Protein AF-A0AAF5DB47-F1 (afdb_monomer)

Solvent-accessible surface area (backbone atoms only — not comparable to full-atom values): 10267 Å² total; per-residue (Å²): 137,84,78,82,75,83,75,54,70,66,60,52,50,52,52,49,53,51,50,50,56,49,52,52,52,50,52,52,49,52,59,54,55,74,67,56,75,79,83,58,77,90,73,54,78,78,58,64,88,75,43,86,62,48,78,79,69,54,79,88,74,79,81,78,52,75,65,55,54,52,49,51,53,54,48,51,54,53,50,52,52,52,52,55,51,51,51,52,51,51,54,49,50,52,50,53,51,50,52,51,50,52,54,50,50,57,51,36,44,74,77,36,57,69,59,37,64,56,69,71,54,82,64,76,71,65,77,71,69,84,83,81,78,86,67,99,62,82,86,64,93,84,68,78,79,81,89,79,88,88,75,89,80,76,82,85,85,131

Radius of gyration: 33.33 Å; Cα contacts (8 Å, |Δi|>4): 12; chains: 1; bounding box: 72×81×65 Å

Foldseek 3Di:
DDDDDDDDVVVVVVVVVVVVVVVVVVVVVVVVVVPDDDDDPVPDDDPCVPDDCSVVVDDDDDDDDPVRVVVVVVVVVVVVVVVVVVVVVVVVVVVVVVVVVVVVLVVCCVVDVVVSVVVPDDDPVVVPDDDDDDDPDDDDPPDDDDDDDDDDPDDDDD

Mean predicted aligned error: 10.47 Å

Nearest PDB structures (foldseek):
  8oin-assembly1_Bp  TM=8.480E-01  e=7.036E-06  Sus scrofa
  7ods-assembly1_8  TM=9.687E-01  e=1.364E-04  Homo sapiens

Organism: Strongyloides stercoralis (NCBI:txid6248)

InterPro domains:
  IPR019192 Large ribosomal subunit protein mL40 [PF09812] (1-157)
  IPR039145 Large ribosomal subunit protein mL40, metazoa/plants [PTHR13359] (1-157)

Sequence (158 aa):
MKRQKRIDPEIAKQRETRKRKKLEKEIRLLKKEAKKFKPIEELDIVNEEKIKDINERKRKLEPPSTECLKNEIILGKRYGKLQSELWKMDDKWIKDVVNAQEIALNRLKILSPELYTSAIKIDEDIVKYNFEGPPQTQFHKNYQAPDGDFIDITKKWC

Structure (mmCIF, N/CA/C/O backbone):
data_AF-A0AAF5DB47-F1
#
_entry.id   AF-A0AAF5DB47-F1
#
loop_
_atom_site.group_PDB
_atom_site.id
_atom_site.type_symbol
_atom_site.label_atom_id
_atom_site.label_alt_id
_atom_site.label_comp_id
_atom_site.label_asym_id
_atom_site.label_entity_id
_atom_site.label_seq_id
_atom_site.pdbx_PDB_ins_code
_atom_site.Cartn_x
_atom_site.Cartn_y
_atom_site.Cartn_z
_atom_site.occupancy
_atom_site.B_iso_or_equiv
_atom_site.auth_seq_id
_atom_site.auth_comp_id
_atom_site.auth_asym_id
_atom_site.auth_atom_id
_atom_site.pdbx_PDB_model_num
ATOM 1 N N . MET A 1 1 ? 41.905 61.409 19.508 1.00 50.38 1 MET A N 1
ATOM 2 C CA . MET A 1 1 ? 40.815 60.458 19.178 1.00 50.38 1 MET A CA 1
ATOM 3 C C . MET A 1 1 ? 39.468 61.173 19.278 1.00 50.38 1 MET A C 1
ATOM 5 O O . MET A 1 1 ? 39.111 61.608 20.365 1.00 50.38 1 MET A O 1
ATOM 9 N N . LYS A 1 2 ? 38.756 61.396 18.162 1.00 50.56 2 LYS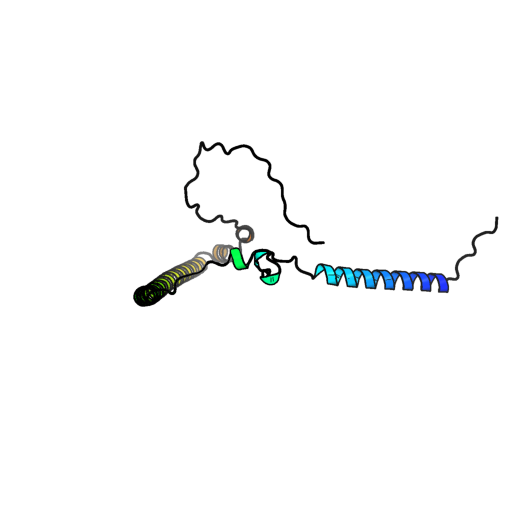 A N 1
ATOM 10 C CA . LYS A 1 2 ? 37.453 62.096 18.160 1.00 50.56 2 LYS A CA 1
ATOM 11 C C . LYS A 1 2 ? 36.344 61.138 18.624 1.00 50.56 2 LYS A C 1
ATOM 13 O O . LYS A 1 2 ? 36.206 60.060 18.055 1.00 50.56 2 LYS A O 1
ATOM 18 N N . ARG A 1 3 ? 35.557 61.530 19.638 1.00 58.50 3 ARG A N 1
ATOM 19 C CA . ARG A 1 3 ? 34.370 60.780 20.095 1.00 58.50 3 ARG A CA 1
ATOM 20 C C . ARG A 1 3 ? 33.368 60.636 18.943 1.00 58.50 3 ARG A C 1
ATOM 22 O O . ARG A 1 3 ? 33.071 61.621 18.266 1.00 58.50 3 ARG A O 1
ATOM 29 N N . GLN A 1 4 ? 32.842 59.428 18.737 1.00 64.00 4 GLN A N 1
ATOM 30 C CA . GLN A 1 4 ? 31.739 59.198 17.802 1.00 64.00 4 GLN A CA 1
ATOM 31 C C . GLN A 1 4 ? 30.540 60.066 18.202 1.00 64.00 4 GLN A C 1
ATOM 33 O O . GLN A 1 4 ? 30.103 60.051 19.354 1.00 64.00 4 GLN A O 1
ATOM 38 N N . LYS A 1 5 ? 30.030 60.850 17.247 1.00 71.69 5 LYS A N 1
ATOM 39 C CA . LYS A 1 5 ? 28.826 61.662 17.441 1.00 71.69 5 LYS A CA 1
ATOM 40 C C . LYS A 1 5 ? 27.631 60.735 17.677 1.00 71.69 5 LYS A C 1
ATOM 42 O O . LYS A 1 5 ? 27.464 59.756 16.947 1.00 71.69 5 LYS A O 1
ATOM 47 N N . ARG A 1 6 ? 26.801 61.052 18.681 1.00 70.00 6 ARG A N 1
ATOM 48 C CA . ARG A 1 6 ? 25.486 60.415 18.848 1.00 70.00 6 ARG A CA 1
ATOM 49 C C . ARG A 1 6 ? 24.702 60.612 17.549 1.00 70.00 6 ARG A C 1
ATOM 51 O O . ARG A 1 6 ? 24.659 61.716 17.020 1.00 70.00 6 ARG A O 1
ATOM 58 N N . ILE A 1 7 ? 24.167 59.518 17.018 1.00 70.56 7 ILE A N 1
ATOM 59 C CA . ILE A 1 7 ? 23.364 59.518 15.793 1.00 70.56 7 ILE A CA 1
ATOM 60 C C . ILE A 1 7 ? 22.059 60.260 16.080 1.00 70.56 7 ILE A C 1
ATOM 62 O O . ILE A 1 7 ? 21.434 59.995 17.107 1.00 70.56 7 ILE A O 1
ATOM 66 N N . ASP A 1 8 ? 21.651 61.153 15.174 1.00 78.75 8 ASP A N 1
ATOM 67 C CA . ASP A 1 8 ? 20.370 61.848 15.290 1.00 78.75 8 ASP A CA 1
ATOM 68 C C . ASP A 1 8 ? 19.223 60.837 15.448 1.00 78.75 8 ASP A C 1
ATOM 70 O O . ASP A 1 8 ? 19.178 59.829 14.726 1.00 78.75 8 ASP A O 1
ATOM 74 N N . PRO A 1 9 ? 18.274 61.082 16.369 1.00 82.62 9 PRO A N 1
ATOM 75 C CA . PRO A 1 9 ? 17.200 60.138 16.681 1.00 82.62 9 PRO A CA 1
ATOM 76 C C . PRO A 1 9 ? 16.360 59.787 15.446 1.00 82.62 9 PRO A C 1
ATOM 78 O O . PRO A 1 9 ? 15.862 58.668 15.320 1.00 82.62 9 PRO A O 1
ATOM 81 N N . GLU A 1 10 ? 16.249 60.710 14.494 1.00 82.94 10 GLU A N 1
ATOM 82 C CA . GLU A 1 10 ? 15.541 60.499 13.236 1.00 82.94 10 GLU A CA 1
ATOM 83 C C . GLU A 1 10 ? 16.291 59.554 12.285 1.00 82.94 10 GLU A C 1
ATOM 85 O O . GLU A 1 10 ? 15.691 58.642 11.712 1.00 82.94 10 GLU A O 1
ATOM 90 N N . ILE A 1 11 ? 17.622 59.661 12.206 1.00 82.69 11 ILE A N 1
ATOM 91 C CA . ILE A 1 11 ? 18.467 58.728 11.443 1.00 82.69 11 ILE A CA 1
ATOM 92 C C . ILE A 1 11 ? 18.426 57.329 12.077 1.00 82.69 11 ILE A C 1
ATOM 94 O O . ILE A 1 11 ? 18.380 56.325 11.359 1.00 82.69 11 ILE A O 1
ATOM 98 N N . ALA A 1 12 ? 18.401 57.235 13.411 1.00 82.12 12 ALA A N 1
ATOM 99 C CA . ALA A 1 12 ? 18.246 55.963 14.119 1.00 82.12 12 ALA A CA 1
ATOM 100 C C . ALA A 1 12 ? 16.891 55.297 13.803 1.00 82.12 12 ALA A C 1
ATOM 102 O O . ALA A 1 12 ? 16.871 54.136 13.381 1.00 82.12 12 ALA A O 1
ATOM 103 N N . LYS A 1 13 ? 15.779 56.045 13.876 1.00 85.19 13 LYS A N 1
ATOM 104 C CA . LYS A 1 13 ? 14.438 55.567 13.481 1.00 85.19 13 LYS A CA 1
ATOM 105 C C . LYS A 1 13 ? 14.382 55.135 12.012 1.00 85.19 13 LYS A C 1
ATOM 107 O O . LYS A 1 13 ? 13.815 54.091 11.686 1.00 85.19 13 LYS A O 1
ATOM 112 N N . GLN A 1 14 ? 15.007 55.880 11.099 1.00 87.00 14 GLN A N 1
ATOM 113 C CA . GLN A 1 14 ? 15.081 55.493 9.684 1.00 87.00 14 GLN A CA 1
ATOM 114 C C . GLN A 1 14 ? 15.884 54.200 9.471 1.00 87.00 14 GLN A C 1
ATOM 116 O O . GLN A 1 14 ? 15.514 53.362 8.647 1.00 87.00 14 GLN A O 1
ATOM 121 N N . ARG A 1 15 ? 16.971 53.986 10.221 1.00 88.69 15 ARG A N 1
ATOM 122 C CA . ARG A 1 15 ? 17.730 52.725 10.175 1.00 88.69 15 ARG A CA 1
ATOM 123 C C . ARG A 1 15 ? 16.907 51.554 10.708 1.00 88.69 15 ARG A C 1
ATOM 125 O O . ARG A 1 15 ? 16.916 50.494 10.083 1.00 88.69 15 ARG A O 1
ATOM 132 N N . GLU A 1 16 ? 16.173 51.737 11.802 1.00 88.00 16 GLU A N 1
ATOM 133 C CA . GLU A 1 16 ? 15.276 50.707 12.337 1.00 88.00 16 GLU A CA 1
ATOM 134 C C . GLU A 1 16 ? 14.138 50.366 11.375 1.00 88.00 16 GLU A C 1
ATOM 136 O O . GLU A 1 16 ? 13.912 49.191 11.095 1.00 88.00 16 GLU A O 1
ATOM 141 N N . THR A 1 17 ? 13.458 51.362 10.803 1.00 90.31 17 THR A N 1
ATOM 142 C CA . THR A 1 17 ? 12.379 51.124 9.826 1.00 90.31 17 THR A CA 1
ATOM 143 C C . THR A 1 17 ? 12.890 50.418 8.570 1.00 90.31 17 THR A C 1
ATOM 145 O O . THR A 1 17 ? 12.225 49.515 8.063 1.00 90.31 17 THR A O 1
ATOM 148 N N . ARG A 1 18 ? 14.102 50.743 8.093 1.00 90.88 18 ARG A N 1
ATOM 149 C CA . ARG A 1 18 ? 14.762 50.009 6.998 1.00 90.88 18 ARG A CA 1
ATOM 150 C C . ARG A 1 18 ? 15.066 48.558 7.378 1.00 90.88 18 ARG A C 1
ATOM 152 O O . ARG A 1 18 ? 14.830 47.677 6.556 1.00 90.88 18 ARG A O 1
ATOM 159 N N . LYS A 1 19 ? 15.559 48.295 8.594 1.00 92.62 19 LYS A N 1
ATOM 160 C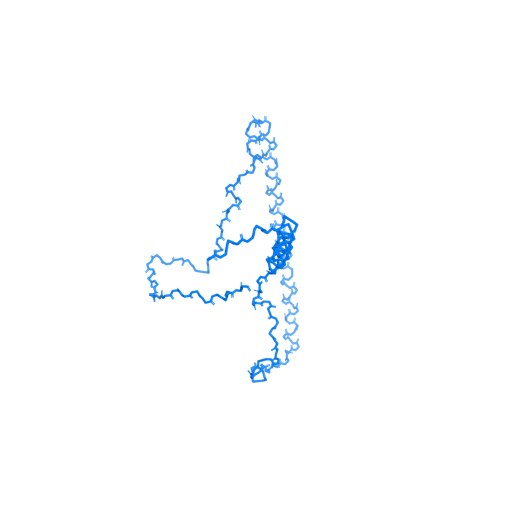 CA . LYS A 1 19 ? 15.788 46.925 9.094 1.00 92.62 19 LYS A CA 1
ATOM 161 C C . LYS A 1 19 ? 14.478 46.138 9.197 1.00 92.62 19 LYS A C 1
ATOM 163 O O . LYS A 1 19 ? 14.415 45.028 8.682 1.00 92.62 19 LYS A O 1
ATOM 168 N N . ARG A 1 20 ? 13.420 46.733 9.761 1.00 92.81 20 ARG A N 1
ATOM 169 C CA . ARG A 1 20 ? 12.081 46.121 9.851 1.00 92.81 20 ARG A CA 1
ATOM 170 C C . ARG A 1 20 ? 11.533 45.751 8.473 1.00 92.81 20 ARG A C 1
ATOM 172 O O . ARG A 1 20 ? 11.165 44.604 8.264 1.00 92.81 20 ARG A O 1
ATOM 179 N N . LYS A 1 21 ? 11.577 46.678 7.507 1.00 94.12 21 LYS A N 1
ATOM 180 C CA . LYS A 1 21 ? 11.130 46.418 6.125 1.00 94.12 21 LYS A CA 1
ATOM 181 C C . LYS A 1 21 ? 11.935 45.315 5.427 1.00 94.12 21 LYS A C 1
ATOM 183 O O . LYS A 1 21 ? 11.383 44.601 4.597 1.00 94.12 21 LYS A O 1
ATOM 188 N N . LYS A 1 22 ? 13.237 45.185 5.714 1.00 95.19 22 LYS A N 1
ATOM 189 C CA . LYS A 1 22 ? 14.067 44.090 5.179 1.00 95.19 22 LYS A CA 1
ATOM 190 C C . LYS A 1 22 ? 13.644 42.738 5.757 1.00 95.19 22 LYS A C 1
ATOM 192 O O . LYS A 1 22 ? 13.370 41.833 4.980 1.00 95.19 22 LYS A O 1
ATOM 197 N N . LEU A 1 23 ? 13.511 42.650 7.081 1.00 95.06 23 LEU A N 1
ATOM 198 C CA . LEU A 1 23 ? 13.058 41.433 7.763 1.00 95.06 23 LEU A CA 1
ATOM 199 C C . LEU A 1 23 ? 11.657 41.011 7.308 1.00 95.06 23 LEU A C 1
ATOM 201 O O . LEU A 1 23 ? 11.412 39.840 7.059 1.00 95.06 23 LEU A O 1
ATOM 205 N N . GLU A 1 24 ? 10.739 41.960 7.128 1.00 95.56 24 GLU A N 1
ATOM 206 C CA . GLU A 1 24 ? 9.385 41.671 6.649 1.00 95.56 24 GLU A CA 1
ATOM 207 C C . GLU A 1 24 ? 9.381 41.070 5.233 1.00 95.56 24 GLU A C 1
ATOM 209 O O . GLU A 1 24 ? 8.657 40.111 4.958 1.00 95.56 24 GLU A O 1
ATOM 214 N N . LYS A 1 25 ? 10.226 41.592 4.333 1.00 95.88 25 LYS A N 1
ATOM 215 C CA . LYS A 1 25 ? 10.402 41.031 2.986 1.00 95.88 25 LYS A CA 1
ATOM 216 C C . LYS A 1 25 ? 10.985 39.621 3.028 1.00 95.88 25 LYS A C 1
ATOM 218 O O . LYS A 1 25 ? 10.512 38.761 2.294 1.00 95.88 25 LYS A O 1
ATOM 223 N N . GLU A 1 26 ? 11.975 39.389 3.880 1.00 94.69 26 GLU A N 1
ATOM 224 C CA . GLU A 1 26 ? 12.612 38.082 4.053 1.00 94.69 26 GLU A CA 1
ATOM 225 C C . GLU A 1 26 ? 11.629 37.048 4.617 1.00 94.69 26 GLU A C 1
ATOM 227 O O . GLU A 1 26 ? 11.451 35.985 4.030 1.00 94.69 26 GLU A O 1
ATOM 232 N N . ILE A 1 27 ? 10.861 37.409 5.650 1.00 94.69 27 ILE A N 1
ATOM 233 C CA . ILE A 1 27 ? 9.765 36.582 6.178 1.00 94.6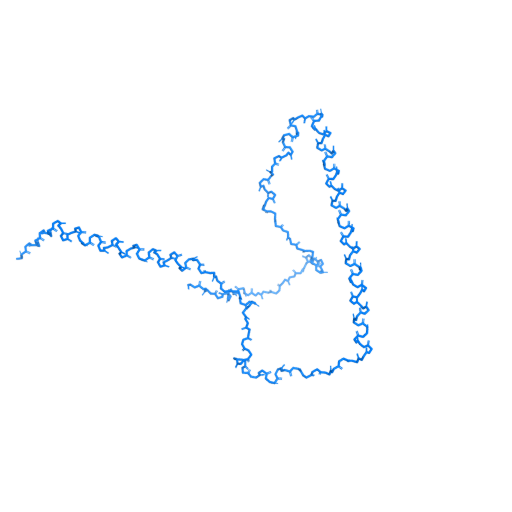9 27 ILE A CA 1
ATOM 234 C C . ILE A 1 27 ? 8.732 36.282 5.083 1.00 94.69 27 ILE A C 1
ATOM 236 O O . ILE A 1 27 ? 8.228 35.162 4.999 1.00 94.69 27 ILE A O 1
ATOM 240 N N . ARG A 1 28 ? 8.401 37.253 4.221 1.00 94.00 28 ARG A N 1
ATOM 241 C CA . ARG A 1 28 ? 7.472 37.041 3.099 1.00 94.00 28 ARG A CA 1
ATOM 242 C C . ARG A 1 28 ? 8.021 36.047 2.069 1.00 94.00 28 ARG A C 1
ATOM 244 O O . ARG A 1 28 ? 7.235 35.265 1.537 1.00 94.00 28 ARG A O 1
ATOM 251 N N . LEU A 1 29 ? 9.324 36.073 1.785 1.00 92.25 29 LEU A N 1
ATOM 252 C CA . LEU A 1 29 ? 9.980 35.124 0.878 1.00 92.25 29 LEU A CA 1
ATOM 253 C C . LEU A 1 29 ? 10.017 33.718 1.484 1.00 92.25 29 LEU A C 1
ATOM 255 O O . LEU A 1 29 ? 9.521 32.790 0.850 1.00 92.25 29 LEU A O 1
ATOM 259 N N . LEU A 1 30 ? 10.450 33.589 2.740 1.00 92.56 30 LEU A N 1
ATOM 260 C CA . LEU A 1 30 ? 10.462 32.316 3.469 1.00 92.56 30 LEU A CA 1
ATOM 261 C C . LEU A 1 30 ? 9.063 31.698 3.560 1.00 92.56 30 LEU A C 1
ATOM 263 O O . LEU A 1 30 ? 8.888 30.512 3.308 1.00 92.56 30 LEU A O 1
ATOM 267 N N . LYS A 1 31 ? 8.025 32.503 3.826 1.00 92.12 31 LYS A N 1
ATOM 268 C CA . LYS A 1 31 ? 6.627 32.034 3.804 1.00 92.12 31 LYS A CA 1
ATOM 269 C C . LYS A 1 31 ? 6.165 31.572 2.420 1.00 92.12 31 LYS A C 1
ATOM 271 O O . LYS A 1 31 ? 5.252 30.755 2.339 1.00 92.12 31 LYS A O 1
ATOM 276 N N . LYS A 1 32 ? 6.720 32.123 1.336 1.00 90.31 32 LYS A N 1
ATOM 277 C CA . LYS A 1 32 ? 6.404 31.700 -0.037 1.00 90.31 32 LYS A CA 1
ATOM 278 C C . LYS A 1 32 ? 7.117 30.392 -0.382 1.00 90.31 32 LYS A C 1
ATOM 280 O O . LYS A 1 32 ? 6.518 29.548 -1.037 1.00 90.31 32 LYS A O 1
ATOM 285 N N . GLU A 1 33 ? 8.360 30.227 0.054 1.00 86.50 33 GLU A N 1
ATOM 286 C CA . GLU A 1 33 ? 9.150 29.008 -0.151 1.00 86.50 33 GLU A CA 1
ATOM 287 C C . GLU A 1 33 ? 8.646 27.844 0.697 1.00 86.50 33 GLU A C 1
ATOM 289 O O . GLU A 1 33 ? 8.440 26.769 0.152 1.00 86.50 33 GLU A O 1
ATOM 294 N N . ALA A 1 34 ? 8.295 28.080 1.964 1.00 85.88 34 ALA A N 1
ATOM 295 C CA . ALA A 1 34 ? 7.716 27.070 2.855 1.00 85.88 34 ALA A CA 1
ATOM 296 C C . ALA A 1 34 ? 6.385 26.480 2.349 1.00 85.88 34 ALA A C 1
ATOM 298 O O . ALA A 1 34 ? 5.961 25.425 2.808 1.00 85.88 34 ALA A O 1
ATOM 299 N N . LYS A 1 35 ? 5.706 27.162 1.416 1.00 85.75 35 LYS A N 1
ATOM 300 C CA . LYS A 1 35 ? 4.486 26.668 0.759 1.00 85.75 35 LYS A CA 1
ATOM 301 C C . LYS A 1 35 ? 4.757 25.798 -0.468 1.00 85.75 35 LYS A C 1
ATOM 303 O O . LYS A 1 35 ? 3.814 25.221 -1.000 1.00 85.75 35 LYS A O 1
ATOM 308 N N . LYS A 1 36 ? 5.993 25.749 -0.971 1.00 87.19 36 LYS A N 1
ATOM 309 C CA . LYS A 1 36 ? 6.342 24.875 -2.092 1.00 87.19 36 LYS A CA 1
ATOM 310 C C . LYS A 1 36 ? 6.417 23.443 -1.575 1.00 87.19 36 LYS A C 1
ATOM 312 O O . LYS A 1 36 ? 7.126 23.164 -0.613 1.00 87.19 36 LYS A O 1
ATOM 317 N N . PHE A 1 37 ? 5.679 22.547 -2.213 1.00 88.69 37 PHE A N 1
ATOM 318 C CA . PHE A 1 37 ? 5.753 21.125 -1.909 1.00 88.69 37 PHE A CA 1
ATOM 319 C C . PHE A 1 37 ? 7.044 20.530 -2.473 1.00 88.69 37 PHE A C 1
ATOM 321 O O . PHE A 1 37 ? 7.564 21.004 -3.487 1.00 88.69 37 PHE A O 1
ATOM 328 N N . LYS A 1 38 ? 7.552 19.480 -1.822 1.00 89.44 38 LYS A N 1
ATOM 329 C CA . LYS A 1 38 ? 8.602 18.644 -2.411 1.00 89.44 38 LYS A CA 1
ATOM 330 C C . LYS A 1 38 ? 8.034 17.968 -3.670 1.00 89.44 38 LYS A C 1
ATOM 332 O O . LYS A 1 38 ? 6.860 17.590 -3.645 1.00 89.44 38 LYS A O 1
ATOM 337 N N . PRO A 1 39 ? 8.812 17.838 -4.755 1.00 89.31 39 PRO A N 1
ATOM 338 C CA . PRO A 1 39 ? 8.344 17.145 -5.948 1.00 89.31 39 PRO A CA 1
ATOM 339 C C . PRO A 1 39 ? 8.117 15.661 -5.645 1.00 89.31 39 PRO A C 1
ATOM 341 O O . PRO A 1 39 ? 8.780 15.083 -4.781 1.00 89.31 39 PRO A O 1
ATOM 344 N N . ILE A 1 40 ? 7.169 15.059 -6.360 1.00 90.31 40 ILE A N 1
ATOM 345 C CA . ILE A 1 40 ? 6.871 13.630 -6.281 1.00 90.31 40 ILE A CA 1
ATOM 346 C C . ILE A 1 40 ? 7.520 12.989 -7.503 1.00 90.31 40 ILE A C 1
ATOM 348 O O . ILE A 1 40 ? 6.969 13.064 -8.597 1.00 90.31 40 ILE A O 1
ATOM 352 N N . GLU A 1 41 ? 8.693 12.382 -7.312 1.00 86.38 41 GLU A N 1
ATOM 353 C CA . GLU A 1 41 ? 9.517 11.869 -8.420 1.00 86.38 41 GLU A CA 1
ATOM 354 C C . GLU A 1 41 ? 8.781 10.822 -9.278 1.00 86.38 41 GLU A C 1
ATOM 356 O O . GLU A 1 41 ? 9.013 10.733 -10.478 1.00 86.38 41 GLU A O 1
ATOM 361 N N . GLU A 1 42 ? 7.855 10.062 -8.686 1.00 86.94 42 GLU A N 1
ATOM 362 C CA . GLU A 1 42 ? 7.045 9.042 -9.373 1.00 86.94 42 GLU A CA 1
ATOM 363 C C . GLU A 1 42 ? 5.991 9.634 -10.321 1.00 86.94 42 GLU A C 1
ATOM 365 O O . GLU A 1 42 ? 5.562 8.972 -11.265 1.00 86.94 42 GLU A O 1
ATOM 370 N N . LEU A 1 43 ? 5.561 10.873 -10.064 1.00 87.56 43 LEU A N 1
ATOM 371 C CA . LEU A 1 43 ? 4.571 11.586 -10.875 1.00 87.56 43 LEU A CA 1
ATOM 372 C C . LEU A 1 43 ? 5.221 12.516 -11.904 1.00 87.56 43 LEU A C 1
ATOM 374 O O . LEU A 1 43 ? 4.511 13.114 -12.718 1.00 87.56 43 LEU A O 1
ATOM 378 N N . ASP A 1 44 ? 6.548 12.655 -11.879 1.00 83.12 44 ASP A N 1
ATOM 379 C CA . ASP A 1 44 ? 7.257 13.469 -12.854 1.00 83.12 44 ASP A CA 1
ATOM 380 C C . ASP A 1 44 ? 7.121 12.839 -14.245 1.00 83.12 44 ASP A C 1
ATOM 382 O O . ASP A 1 44 ? 7.504 11.694 -14.495 1.00 83.12 44 ASP A O 1
ATOM 386 N N . ILE A 1 45 ? 6.575 13.616 -15.184 1.00 77.31 45 ILE A N 1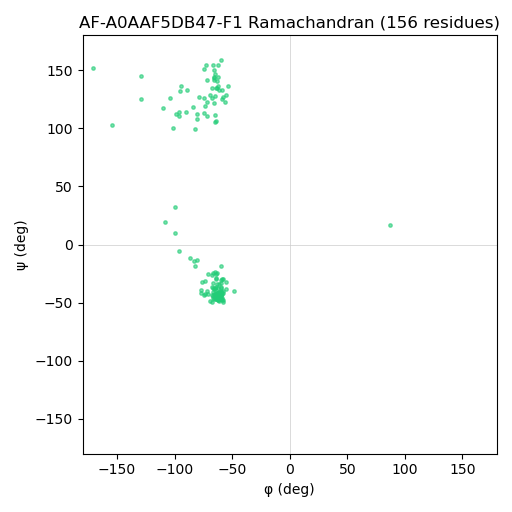
ATOM 387 C CA . ILE A 1 45 ? 6.449 13.197 -16.578 1.00 77.31 45 ILE A CA 1
ATOM 388 C C . ILE A 1 45 ? 7.860 13.043 -17.138 1.00 77.31 45 ILE A C 1
ATOM 390 O O . ILE A 1 45 ? 8.599 14.020 -17.319 1.00 77.31 45 ILE A O 1
ATOM 394 N N . VAL A 1 46 ? 8.236 11.800 -17.425 1.00 77.50 46 VAL A N 1
ATOM 395 C CA . VAL A 1 46 ? 9.497 11.500 -18.088 1.00 77.50 46 VAL A CA 1
ATOM 396 C C . VAL A 1 46 ? 9.437 12.106 -19.484 1.00 77.50 46 VAL A C 1
ATOM 398 O O . VAL A 1 46 ? 8.730 11.620 -20.362 1.00 77.50 46 VAL A O 1
ATOM 401 N N . ASN A 1 47 ? 10.167 13.202 -19.685 1.00 75.81 47 ASN A N 1
ATOM 402 C CA . ASN A 1 47 ? 10.294 13.812 -21.002 1.00 75.81 47 ASN A CA 1
ATOM 403 C C . ASN A 1 47 ? 11.027 12.833 -21.920 1.00 75.81 47 ASN A C 1
ATOM 405 O O . ASN A 1 47 ? 12.244 12.674 -21.808 1.00 75.81 47 ASN A O 1
ATOM 409 N N . GLU A 1 48 ? 10.277 12.205 -22.820 1.00 75.50 48 GLU A N 1
ATOM 410 C CA . GLU A 1 48 ? 10.752 11.233 -23.806 1.00 75.50 48 GLU A CA 1
ATOM 411 C C . GLU A 1 48 ? 12.000 11.725 -24.560 1.00 75.50 48 GLU A C 1
ATOM 413 O O . GLU A 1 48 ? 12.972 10.990 -24.716 1.00 75.50 48 GLU A O 1
ATOM 418 N N . GLU A 1 49 ? 12.029 13.013 -24.909 1.00 73.31 49 GLU A N 1
ATOM 419 C CA . GLU A 1 49 ? 13.140 13.677 -25.603 1.00 73.31 49 GLU A CA 1
ATOM 420 C C . GLU A 1 49 ? 14.450 13.719 -24.798 1.00 73.31 49 GLU A C 1
ATOM 422 O O . GLU A 1 49 ? 15.536 13.807 -25.370 1.00 73.31 49 GLU A O 1
ATOM 427 N N . LYS A 1 50 ? 14.376 13.663 -23.462 1.00 75.81 50 LYS A N 1
ATOM 428 C CA . LYS A 1 50 ? 15.562 13.679 -22.589 1.00 75.81 50 LYS A CA 1
ATOM 429 C C . LYS A 1 50 ? 16.191 12.295 -22.436 1.00 75.81 50 LYS A C 1
ATOM 431 O O . LYS A 1 50 ? 17.322 12.201 -21.954 1.00 75.81 50 LYS A O 1
ATOM 436 N N . ILE A 1 51 ? 15.489 11.230 -22.827 1.00 82.19 51 ILE A N 1
ATOM 437 C CA . ILE A 1 51 ? 16.016 9.868 -22.773 1.00 82.19 51 ILE A CA 1
ATOM 438 C C . ILE A 1 51 ? 16.875 9.634 -24.017 1.00 82.19 51 ILE A C 1
ATOM 440 O O . ILE A 1 51 ? 16.380 9.317 -25.099 1.00 82.19 51 ILE A O 1
ATOM 444 N N . LYS A 1 52 ? 18.194 9.753 -23.840 1.00 76.25 52 LYS A N 1
ATOM 445 C CA . LYS A 1 52 ? 19.176 9.225 -24.794 1.00 76.25 52 LYS A CA 1
ATOM 446 C C . LYS A 1 52 ? 18.867 7.724 -24.942 1.00 76.25 52 LYS A C 1
ATOM 448 O O . LYS A 1 52 ? 18.759 7.039 -23.929 1.00 76.25 52 LYS A O 1
ATOM 453 N N . ASP A 1 53 ? 18.608 7.258 -26.163 1.00 84.00 53 ASP A N 1
ATOM 454 C CA . ASP A 1 53 ? 18.257 5.865 -26.523 1.00 84.00 53 ASP A CA 1
ATOM 455 C C . ASP A 1 53 ? 16.763 5.482 -26.453 1.00 84.00 53 ASP A C 1
ATOM 457 O O . ASP A 1 53 ? 16.418 4.297 -26.491 1.00 84.00 53 ASP A O 1
ATOM 461 N N . ILE A 1 54 ? 15.834 6.447 -26.410 1.00 86.00 54 ILE A N 1
ATOM 462 C CA . ILE A 1 54 ? 14.393 6.125 -26.378 1.00 86.00 54 ILE A CA 1
ATOM 463 C C . ILE A 1 54 ? 13.936 5.232 -27.544 1.00 86.00 54 ILE A C 1
ATOM 465 O O . ILE A 1 54 ? 13.132 4.318 -27.354 1.00 86.00 54 ILE A O 1
ATOM 469 N N . ASN A 1 55 ? 14.489 5.457 -28.738 1.00 84.81 55 ASN A N 1
ATOM 470 C CA . ASN A 1 55 ? 14.146 4.697 -29.938 1.00 84.81 55 ASN A CA 1
ATOM 471 C C . ASN A 1 55 ? 14.590 3.232 -29.849 1.00 84.81 55 ASN A C 1
ATOM 473 O O . ASN A 1 55 ? 13.893 2.359 -30.356 1.00 84.81 55 ASN A O 1
ATOM 477 N N . GLU A 1 56 ? 15.711 2.958 -29.180 1.00 87.12 56 GLU A N 1
ATOM 478 C CA . GLU A 1 56 ? 16.225 1.598 -28.979 1.00 87.12 56 GLU A CA 1
ATOM 479 C C . GLU A 1 56 ? 15.427 0.851 -27.904 1.00 87.12 56 GLU A C 1
ATOM 481 O O . GLU A 1 56 ? 15.212 -0.356 -27.999 1.00 87.12 56 GLU A O 1
ATOM 486 N N . ARG A 1 57 ? 14.922 1.577 -26.898 1.00 87.25 57 ARG A N 1
ATOM 487 C CA . ARG A 1 57 ? 14.112 1.023 -25.799 1.00 87.25 57 ARG A CA 1
ATOM 488 C C . ARG A 1 57 ? 12.643 0.812 -26.169 1.00 87.25 57 ARG A C 1
ATOM 490 O O . ARG A 1 57 ? 11.911 0.142 -25.432 1.00 87.25 57 ARG A O 1
ATOM 497 N N . LYS A 1 58 ? 12.180 1.379 -27.287 1.00 88.88 58 LYS A N 1
ATOM 498 C CA . LYS A 1 58 ? 10.789 1.255 -27.729 1.00 88.88 58 LYS A CA 1
ATOM 499 C C . LYS A 1 58 ? 10.520 -0.160 -28.244 1.00 88.88 58 LYS A C 1
ATOM 501 O O . LYS A 1 58 ? 10.979 -0.559 -29.312 1.00 88.88 58 LYS A O 1
ATOM 506 N N . ARG A 1 59 ? 9.715 -0.917 -27.496 1.00 90.56 59 ARG A N 1
ATOM 507 C CA . ARG A 1 59 ? 9.265 -2.257 -27.899 1.00 90.56 59 ARG A CA 1
ATOM 508 C C . ARG A 1 59 ? 8.337 -2.158 -29.113 1.00 90.56 59 ARG A C 1
ATOM 510 O O . ARG A 1 59 ? 7.335 -1.446 -29.071 1.00 90.56 59 ARG A O 1
ATOM 517 N N . LYS A 1 60 ? 8.658 -2.887 -30.184 1.00 90.12 60 LYS A N 1
ATOM 518 C CA . LYS A 1 60 ? 7.757 -3.085 -31.328 1.00 90.12 60 LYS A CA 1
ATOM 519 C C . LYS A 1 60 ? 6.763 -4.183 -30.954 1.00 90.12 60 LYS A C 1
ATOM 521 O O . LYS A 1 60 ? 7.160 -5.335 -30.822 1.00 90.12 60 LYS A O 1
ATOM 526 N N . LEU A 1 61 ? 5.508 -3.812 -30.718 1.00 91.06 61 LEU A N 1
ATOM 527 C CA . LEU A 1 61 ? 4.440 -4.756 -30.386 1.00 91.06 61 LEU A CA 1
ATOM 528 C C . LEU A 1 61 ? 3.687 -5.151 -31.655 1.00 91.06 61 LEU A C 1
ATOM 530 O O . LEU A 1 61 ? 3.362 -4.290 -32.475 1.00 91.06 61 LEU A O 1
ATOM 534 N N . GLU A 1 62 ? 3.402 -6.441 -31.802 1.00 92.69 62 GLU A N 1
ATOM 535 C CA . GLU A 1 62 ? 2.479 -6.922 -32.827 1.00 92.69 62 GLU A CA 1
ATOM 536 C C . GLU A 1 62 ? 1.039 -6.547 -32.441 1.00 92.69 62 GLU A C 1
ATOM 538 O O . GLU A 1 62 ? 0.695 -6.589 -31.254 1.00 92.69 62 GLU A O 1
ATOM 543 N N . PRO A 1 63 ? 0.187 -6.149 -33.405 1.0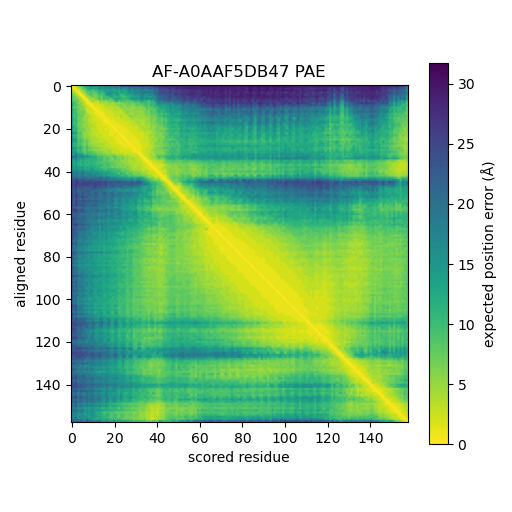0 93.31 63 PRO A N 1
ATOM 544 C CA . PRO A 1 63 ? -1.209 -5.867 -33.107 1.00 93.31 63 PRO A CA 1
ATOM 545 C C . PRO A 1 63 ? -1.894 -7.144 -32.593 1.00 93.31 63 PRO A C 1
ATOM 547 O O . PRO A 1 63 ? -1.689 -8.218 -33.165 1.00 93.31 63 PRO A O 1
ATOM 550 N N . PRO A 1 64 ? -2.715 -7.058 -31.531 1.00 93.25 64 PRO A N 1
ATOM 551 C CA . PRO A 1 64 ? -3.388 -8.230 -30.989 1.00 93.25 64 PRO A CA 1
ATOM 552 C C . PRO A 1 64 ? -4.331 -8.841 -32.030 1.00 93.25 64 PRO A C 1
ATOM 554 O O . PRO A 1 64 ? -4.986 -8.133 -32.800 1.00 93.25 64 PRO A O 1
ATOM 557 N N . SER A 1 65 ? -4.428 -10.173 -32.037 1.00 96.12 65 SER A N 1
ATOM 558 C CA . SER A 1 65 ? -5.383 -10.874 -32.894 1.00 96.12 65 SER A CA 1
ATOM 559 C C . SER A 1 65 ? -6.826 -10.501 -32.526 1.00 96.12 65 SER A C 1
ATOM 561 O O . SER A 1 65 ? -7.135 -10.144 -31.385 1.00 96.12 65 SER A O 1
ATOM 563 N N . THR A 1 66 ? -7.751 -10.618 -33.481 1.00 96.25 66 THR A N 1
ATOM 564 C CA . THR A 1 66 ? -9.178 -10.334 -33.233 1.00 96.25 66 THR A CA 1
ATOM 565 C C . THR A 1 66 ? -9.770 -11.236 -32.147 1.00 96.25 66 THR A C 1
ATOM 567 O O . THR A 1 66 ? -10.664 -10.816 -31.413 1.00 96.25 66 THR A O 1
ATOM 570 N N . GLU A 1 67 ? -9.263 -12.462 -32.016 1.00 96.75 67 GLU A N 1
ATOM 571 C CA . GLU A 1 67 ? -9.616 -13.390 -30.943 1.00 96.75 67 GLU A CA 1
ATOM 572 C C . GLU A 1 67 ? -9.111 -12.907 -29.578 1.00 96.75 67 GLU A C 1
ATOM 574 O O . GLU A 1 67 ? -9.875 -12.907 -28.612 1.00 96.75 67 GLU A O 1
ATOM 579 N N . CYS A 1 68 ? -7.868 -12.421 -29.503 1.00 96.38 68 CYS A N 1
ATOM 580 C CA . CYS A 1 68 ? -7.298 -11.855 -28.281 1.00 96.38 68 CYS A CA 1
ATOM 581 C C . CYS A 1 68 ? -8.138 -10.673 -27.772 1.00 96.38 68 CYS A C 1
ATOM 583 O O . CYS A 1 68 ? -8.560 -10.678 -26.616 1.00 96.38 68 CYS A O 1
ATOM 585 N N . LEU A 1 69 ? -8.497 -9.737 -28.659 1.00 96.88 69 LEU A N 1
ATOM 586 C CA . LEU A 1 69 ? -9.360 -8.596 -28.326 1.00 96.88 69 LEU A CA 1
ATOM 587 C C . LEU A 1 69 ? -10.753 -9.030 -27.840 1.00 96.88 69 LEU A C 1
ATOM 589 O O . LEU A 1 69 ? -11.286 -8.481 -26.876 1.00 96.88 69 LEU A O 1
ATOM 593 N N . LYS A 1 70 ? -11.362 -10.038 -28.478 1.00 97.56 70 LYS A N 1
ATOM 594 C CA . LYS A 1 70 ? -12.649 -10.594 -28.024 1.00 97.56 70 LYS A CA 1
ATOM 595 C C . LYS A 1 70 ? -12.531 -11.208 -26.628 1.00 97.56 70 LYS A C 1
ATOM 597 O O . LYS A 1 70 ? -13.408 -10.977 -25.793 1.00 97.56 70 LYS A O 1
ATOM 602 N N . ASN A 1 71 ? -11.464 -11.961 -26.369 1.00 97.50 71 ASN A N 1
ATOM 603 C CA . ASN A 1 71 ? -11.207 -12.578 -25.069 1.00 97.50 71 ASN A CA 1
ATOM 604 C C . ASN A 1 71 ? -10.990 -11.524 -23.979 1.00 97.50 71 ASN A C 1
ATOM 606 O O . ASN A 1 71 ? -11.568 -11.648 -22.902 1.00 97.50 71 ASN A O 1
ATOM 610 N N . GLU A 1 72 ? -10.250 -10.455 -24.272 1.00 97.25 72 GLU A N 1
ATOM 611 C CA . GLU A 1 72 ? -10.059 -9.321 -23.365 1.00 97.25 72 GLU A CA 1
ATOM 612 C C . GLU A 1 72 ? -11.397 -8.666 -22.984 1.00 97.25 72 GLU A C 1
ATOM 614 O O . GLU A 1 72 ? -11.681 -8.478 -21.801 1.00 97.25 72 GLU A O 1
ATOM 619 N N . ILE A 1 73 ? -12.281 -8.418 -23.958 1.00 97.75 73 ILE A N 1
ATOM 620 C CA . ILE A 1 73 ? -13.622 -7.864 -23.700 1.00 97.75 73 ILE A CA 1
ATOM 621 C C . ILE A 1 73 ? -14.449 -8.801 -22.806 1.00 97.75 73 ILE A C 1
ATOM 623 O O . ILE A 1 73 ? -15.137 -8.345 -21.887 1.00 97.75 73 ILE A O 1
ATOM 627 N N . ILE A 1 74 ? -14.414 -10.113 -23.061 1.00 98.12 74 ILE A N 1
ATOM 628 C CA . ILE A 1 74 ? -15.131 -11.106 -22.247 1.00 98.12 74 ILE A CA 1
ATOM 629 C C . ILE A 1 74 ? -14.579 -11.127 -20.816 1.00 98.12 74 ILE A C 1
ATOM 631 O O . ILE A 1 74 ? -15.364 -11.135 -19.863 1.00 98.12 74 ILE A O 1
ATOM 635 N N . LEU A 1 75 ? -13.254 -11.106 -20.653 1.00 98.12 75 LEU A N 1
ATOM 636 C CA . LEU A 1 75 ? -12.589 -11.056 -19.352 1.00 98.12 75 LEU A CA 1
ATOM 637 C C . LEU A 1 75 ? -12.945 -9.777 -18.594 1.00 98.12 75 LEU A C 1
ATOM 639 O O . LEU A 1 75 ? -13.355 -9.866 -17.439 1.00 98.12 75 LEU A O 1
ATOM 643 N N . GLY A 1 76 ? -12.897 -8.615 -19.248 1.00 98.31 76 GLY A N 1
ATOM 644 C CA . GLY A 1 76 ? -13.283 -7.335 -18.653 1.00 98.31 76 GLY A CA 1
ATOM 645 C C . GLY A 1 76 ? -14.734 -7.330 -18.163 1.00 98.31 76 GLY A C 1
ATOM 646 O O . GLY A 1 76 ? -15.009 -6.905 -17.042 1.00 98.31 76 GLY A O 1
ATOM 647 N N . LYS A 1 77 ? -15.668 -7.894 -18.944 1.00 98.31 77 LYS A N 1
ATOM 648 C CA . LYS A 1 77 ? -17.075 -8.051 -18.523 1.00 98.31 77 LYS A CA 1
ATOM 649 C C . LYS A 1 77 ? -17.224 -8.977 -17.315 1.00 98.31 77 LYS A C 1
ATOM 651 O O . LYS A 1 77 ? -17.978 -8.660 -16.396 1.00 98.31 77 LYS A O 1
ATOM 656 N N . ARG A 1 78 ? -16.521 -10.117 -17.302 1.00 98.38 78 ARG A N 1
ATOM 657 C CA . ARG A 1 78 ? -16.534 -11.062 -16.170 1.00 98.38 78 ARG A CA 1
ATOM 658 C C . ARG A 1 78 ? -15.951 -10.429 -14.910 1.00 98.38 78 ARG A C 1
ATOM 660 O O . ARG A 1 78 ? -16.557 -10.541 -13.851 1.00 98.38 78 ARG A O 1
ATOM 667 N N . TYR A 1 79 ? -14.828 -9.730 -15.043 1.00 98.50 79 TYR A N 1
ATOM 668 C CA . TYR A 1 79 ? -14.187 -9.014 -13.948 1.00 98.50 79 TYR A CA 1
ATOM 669 C C . TYR A 1 79 ? -15.095 -7.915 -13.388 1.00 98.50 79 TYR A C 1
ATOM 671 O O . TYR A 1 79 ? -15.310 -7.862 -12.182 1.00 98.50 79 TYR A O 1
ATOM 679 N N . GLY A 1 80 ? -15.716 -7.103 -14.251 1.00 98.31 80 GLY A N 1
ATOM 680 C CA . GLY A 1 80 ? -16.676 -6.081 -13.828 1.00 98.31 80 GLY A CA 1
ATOM 681 C C . GLY A 1 80 ? -17.881 -6.663 -13.081 1.00 98.31 80 GLY A C 1
ATOM 682 O O . GLY A 1 80 ? -18.299 -6.113 -12.062 1.00 98.31 80 GLY A O 1
ATOM 683 N N . LYS A 1 81 ? -18.407 -7.813 -13.531 1.00 98.38 81 LYS A N 1
ATOM 684 C CA . LYS A 1 81 ? -19.471 -8.534 -12.813 1.00 98.38 81 LYS A CA 1
ATOM 685 C C . LYS A 1 81 ? -19.008 -8.984 -11.422 1.00 98.38 81 LYS A C 1
ATOM 687 O O . LYS A 1 81 ? -19.712 -8.724 -10.453 1.00 98.38 81 LYS A O 1
ATOM 692 N N . LEU A 1 82 ? -17.830 -9.603 -11.330 1.00 98.44 82 LEU A N 1
ATOM 693 C CA . LEU A 1 82 ? -17.259 -10.082 -10.067 1.00 98.44 82 LEU A CA 1
ATOM 694 C C . LEU A 1 82 ? -17.004 -8.935 -9.078 1.00 98.44 82 LEU A C 1
ATOM 696 O O . LEU A 1 82 ? -17.376 -9.040 -7.916 1.00 98.44 82 LEU A O 1
ATOM 700 N N . GLN A 1 83 ? -16.450 -7.811 -9.539 1.00 98.50 83 GLN A N 1
ATOM 701 C CA . GLN A 1 83 ? -16.246 -6.625 -8.700 1.00 98.50 83 GLN A CA 1
ATOM 702 C C . GLN A 1 83 ? -17.569 -6.061 -8.169 1.00 98.50 83 GLN A C 1
ATOM 704 O O . GLN A 1 83 ? -17.671 -5.718 -6.996 1.00 98.50 83 GLN A O 1
ATOM 709 N N . SER A 1 84 ? -18.618 -6.030 -9.000 1.00 98.44 84 SER A N 1
ATOM 710 C CA . SER A 1 84 ? -19.950 -5.613 -8.549 1.00 98.44 84 SER A CA 1
ATOM 711 C C . SER A 1 84 ? -20.544 -6.558 -7.498 1.00 98.44 84 SER A C 1
ATOM 713 O O . SER A 1 84 ? -21.229 -6.095 -6.587 1.00 98.44 84 SER A O 1
ATOM 715 N N . GLU A 1 8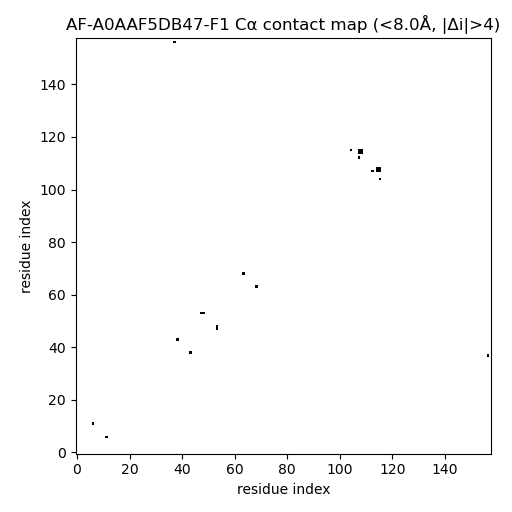5 ? -20.308 -7.866 -7.614 1.00 98.50 85 GLU A N 1
ATOM 716 C CA . GLU A 1 85 ? -20.732 -8.852 -6.613 1.00 98.50 85 GLU A CA 1
ATOM 717 C C . GLU A 1 85 ? -19.983 -8.662 -5.287 1.00 98.50 85 GLU A C 1
ATOM 719 O O . GLU A 1 85 ? -20.636 -8.590 -4.246 1.00 98.50 85 GLU A O 1
ATOM 724 N N . LEU A 1 86 ? -18.657 -8.478 -5.325 1.00 98.50 86 LEU A N 1
ATOM 725 C CA . LEU A 1 86 ? -17.844 -8.184 -4.138 1.00 98.50 86 LEU A CA 1
ATOM 726 C C . LEU A 1 86 ? -18.301 -6.899 -3.438 1.00 98.50 86 LEU A C 1
ATOM 728 O O . LEU A 1 86 ? -18.577 -6.923 -2.243 1.00 98.50 86 LEU A O 1
ATOM 732 N N . TRP A 1 87 ? -18.513 -5.808 -4.180 1.00 98.44 87 TRP A N 1
ATOM 733 C CA . TRP A 1 87 ? -19.000 -4.552 -3.596 1.00 98.44 87 TRP A CA 1
ATOM 734 C C . TRP A 1 87 ? -20.360 -4.692 -2.916 1.00 98.44 87 TRP A C 1
ATOM 736 O O . TRP A 1 87 ? -20.590 -4.085 -1.875 1.00 98.44 87 TRP A O 1
ATOM 746 N N . LYS A 1 88 ? -21.274 -5.494 -3.476 1.00 98.44 88 LYS A N 1
ATOM 747 C CA . LYS A 1 88 ? -22.572 -5.765 -2.838 1.00 98.44 88 LYS A CA 1
ATOM 748 C C . LYS A 1 88 ? -22.420 -6.573 -1.553 1.00 98.44 88 LYS A C 1
ATOM 750 O O . LYS A 1 88 ? -23.192 -6.361 -0.621 1.00 98.44 88 LYS A O 1
ATOM 755 N N . MET A 1 89 ? -21.473 -7.510 -1.514 1.00 98.50 89 MET A N 1
ATOM 756 C CA . MET A 1 89 ? -21.168 -8.279 -0.308 1.00 98.50 89 MET A CA 1
ATOM 757 C C . MET A 1 89 ? -20.589 -7.381 0.785 1.00 98.50 89 MET A C 1
ATOM 759 O O . MET A 1 89 ? -21.083 -7.427 1.910 1.00 98.50 89 MET A O 1
ATOM 763 N N . ASP A 1 90 ? -19.622 -6.531 0.439 1.00 98.38 90 ASP A N 1
ATOM 764 C CA . ASP A 1 90 ? -19.002 -5.584 1.369 1.00 98.38 90 ASP A CA 1
ATOM 765 C C . ASP A 1 90 ? -20.025 -4.574 1.901 1.00 98.38 90 ASP A C 1
ATOM 767 O O . ASP A 1 90 ? -20.145 -4.388 3.109 1.00 98.38 90 ASP A O 1
ATOM 771 N N . ASP A 1 91 ? -20.833 -3.975 1.020 1.00 98.50 91 ASP A N 1
ATOM 772 C CA . ASP A 1 91 ? -21.895 -3.033 1.398 1.00 98.50 91 ASP A CA 1
ATOM 773 C C . ASP A 1 91 ? -22.925 -3.681 2.332 1.00 98.50 91 ASP A C 1
ATOM 775 O O . ASP A 1 91 ? -23.316 -3.091 3.341 1.00 98.50 91 ASP A O 1
ATOM 779 N N . LYS A 1 92 ? -23.335 -4.923 2.042 1.00 98.50 92 LYS A N 1
ATOM 780 C CA . LYS A 1 92 ? -24.225 -5.676 2.929 1.00 98.50 92 LYS A CA 1
ATOM 781 C C . LYS A 1 92 ? -23.573 -5.917 4.290 1.00 98.50 92 LYS A C 1
ATOM 783 O O . LYS A 1 92 ? -24.212 -5.673 5.308 1.00 98.50 92 LYS A O 1
ATOM 788 N N . TRP A 1 93 ? -22.319 -6.364 4.315 1.00 98.50 93 TRP A N 1
ATOM 789 C CA . TRP A 1 93 ? -21.596 -6.631 5.557 1.00 98.50 93 TRP A CA 1
ATOM 790 C C . TRP A 1 93 ? -21.457 -5.368 6.415 1.00 98.50 93 TRP A C 1
ATOM 792 O O . TRP A 1 93 ? -21.778 -5.403 7.600 1.00 98.50 93 TRP A O 1
ATOM 802 N N . ILE A 1 94 ? -21.081 -4.234 5.816 1.00 98.38 94 ILE A N 1
ATOM 803 C CA . ILE A 1 94 ? -20.986 -2.943 6.512 1.00 98.38 94 ILE A CA 1
ATOM 804 C C . ILE A 1 94 ? -22.348 -2.543 7.090 1.00 98.38 94 ILE A C 1
ATOM 806 O O . ILE A 1 94 ? -22.429 -2.182 8.263 1.00 98.38 94 ILE A O 1
ATOM 810 N N . LYS A 1 95 ? -23.429 -2.643 6.307 1.00 98.50 95 LYS A N 1
ATOM 811 C CA . LYS A 1 95 ? -24.790 -2.336 6.777 1.00 98.50 95 LYS A CA 1
ATOM 812 C C . LYS A 1 95 ? -25.207 -3.217 7.947 1.00 98.50 95 LYS A C 1
ATOM 814 O O . LYS A 1 95 ? -25.738 -2.706 8.930 1.00 98.50 95 LYS A O 1
ATOM 819 N N . ASP A 1 96 ? -24.956 -4.518 7.855 1.00 98.50 96 ASP A N 1
ATOM 820 C CA . ASP A 1 96 ? -25.289 -5.474 8.910 1.00 98.50 96 ASP A CA 1
ATOM 821 C C . ASP A 1 96 ? -24.508 -5.159 10.201 1.00 98.50 96 ASP A C 1
ATOM 823 O O . ASP A 1 96 ? -25.093 -5.145 11.286 1.00 98.50 96 ASP A O 1
ATOM 827 N N . VAL A 1 97 ? -23.214 -4.829 10.091 1.00 98.38 97 VAL A N 1
ATOM 828 C CA . VAL A 1 97 ? -22.360 -4.435 11.227 1.00 98.38 97 VAL A CA 1
ATOM 829 C C . VAL A 1 97 ? -22.835 -3.129 11.866 1.00 98.38 97 VAL A C 1
ATOM 831 O O . VAL A 1 97 ? -22.969 -3.069 13.089 1.00 98.38 97 VAL A O 1
ATOM 834 N N . VAL A 1 98 ? -23.136 -2.100 11.070 1.00 98.31 98 VAL A N 1
ATOM 835 C CA . VAL A 1 98 ? -23.630 -0.805 11.573 1.00 98.31 98 VAL A CA 1
ATOM 836 C C . VAL A 1 98 ? -24.982 -0.974 12.267 1.00 98.31 98 VAL A C 1
ATOM 838 O O . VAL A 1 98 ? -25.153 -0.519 13.396 1.00 98.31 98 VAL A O 1
ATOM 841 N N . ASN A 1 99 ? -25.916 -1.710 11.660 1.00 98.44 99 ASN A N 1
ATOM 842 C CA . ASN A 1 99 ? -27.213 -2.003 12.274 1.00 98.44 99 ASN A CA 1
ATOM 843 C C . ASN A 1 99 ? -27.051 -2.758 13.603 1.00 98.44 99 ASN A C 1
ATOM 845 O O . ASN A 1 99 ? -27.713 -2.439 14.592 1.00 98.44 99 ASN A O 1
ATOM 849 N N . ALA A 1 100 ? -26.159 -3.752 13.655 1.00 98.38 100 ALA A N 1
ATOM 850 C CA . ALA A 1 100 ? -25.869 -4.488 14.882 1.00 98.38 100 ALA A CA 1
ATOM 851 C C . ALA A 1 100 ? -25.281 -3.576 15.973 1.00 98.38 100 ALA A C 1
ATOM 853 O O . ALA A 1 100 ? -25.694 -3.670 17.133 1.00 98.38 100 ALA A O 1
ATOM 854 N N . GLN A 1 101 ? -24.374 -2.667 15.605 1.00 97.50 101 GLN A N 1
ATOM 855 C CA . GLN A 1 101 ? -23.810 -1.663 16.508 1.00 97.50 101 GLN A CA 1
ATOM 856 C C . GLN A 1 101 ? -24.894 -0.726 17.058 1.00 97.50 101 GLN A C 1
ATOM 858 O O . GLN A 1 101 ? -24.955 -0.511 18.268 1.00 97.50 101 GLN A O 1
ATOM 863 N N . GLU A 1 102 ? -25.779 -0.202 16.208 1.00 97.50 102 GLU A N 1
ATOM 864 C CA . GLU A 1 102 ? -26.878 0.677 16.626 1.00 97.50 102 GLU A CA 1
ATOM 865 C C . GLU A 1 102 ? -27.841 -0.023 17.589 1.00 97.50 102 GLU A C 1
ATOM 867 O O . GLU A 1 102 ? -28.196 0.527 18.634 1.00 97.50 102 GLU A O 1
ATOM 872 N N . ILE A 1 103 ? -28.239 -1.263 17.282 1.00 97.94 103 ILE A N 1
ATOM 873 C CA . ILE A 1 103 ? -29.090 -2.071 18.166 1.00 97.94 103 ILE A CA 1
ATOM 874 C C . ILE A 1 103 ? -28.399 -2.285 19.518 1.00 97.94 103 ILE A C 1
ATOM 876 O O . ILE A 1 103 ? -29.041 -2.144 20.564 1.00 97.94 103 ILE A O 1
ATOM 880 N N . ALA A 1 104 ? -27.100 -2.598 19.518 1.00 97.56 104 ALA A N 1
ATOM 881 C CA . ALA A 1 104 ? -26.321 -2.784 20.737 1.00 97.56 104 ALA A CA 1
ATOM 882 C C . ALA A 1 104 ? -26.241 -1.495 21.574 1.00 97.56 104 ALA A C 1
ATOM 884 O O . ALA A 1 104 ? -26.484 -1.545 22.780 1.00 97.56 104 ALA A O 1
ATOM 885 N N . LEU A 1 105 ? -25.989 -0.339 20.951 1.00 97.50 105 LEU A N 1
ATOM 886 C CA . LEU A 1 105 ? -25.936 0.960 21.632 1.00 97.50 105 LEU A CA 1
ATOM 887 C C . LEU A 1 105 ? -27.299 1.385 22.188 1.00 97.50 105 LEU A C 1
ATOM 889 O O . LEU A 1 105 ? -27.376 1.866 23.318 1.00 97.50 105 LEU A O 1
ATOM 893 N N . ASN A 1 106 ? -28.384 1.158 21.443 1.00 96.94 106 ASN A N 1
ATOM 894 C CA . ASN A 1 106 ? -29.742 1.440 21.909 1.00 96.94 106 ASN A CA 1
ATOM 895 C C . ASN A 1 106 ? -30.109 0.582 23.127 1.00 96.94 106 ASN A C 1
ATOM 897 O O . ASN A 1 106 ? -30.669 1.094 24.096 1.00 96.94 106 ASN A O 1
ATOM 901 N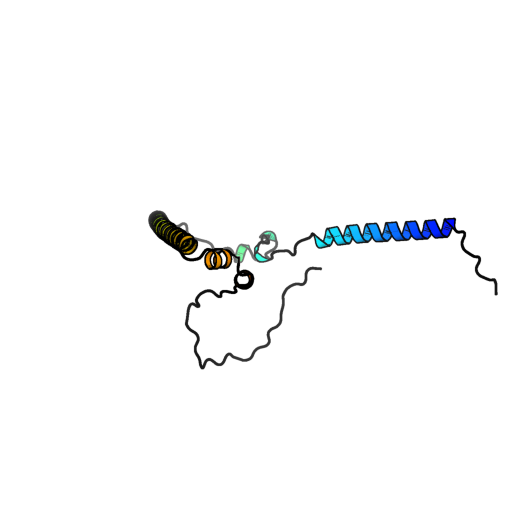 N . ARG A 1 107 ? -29.745 -0.708 23.121 1.00 97.12 107 ARG A N 1
ATOM 902 C CA . ARG A 1 107 ? -29.908 -1.586 24.292 1.00 97.12 107 ARG A CA 1
ATOM 903 C C . ARG A 1 107 ? -29.041 -1.135 25.466 1.00 97.12 107 ARG A C 1
ATOM 905 O O . ARG A 1 107 ? -29.536 -1.082 26.589 1.00 97.12 107 ARG A O 1
ATOM 912 N N . LEU A 1 108 ? -27.784 -0.766 25.214 1.00 97.38 108 LEU A N 1
ATOM 913 C CA . LEU A 1 108 ? -26.865 -0.280 26.245 1.00 97.38 108 LEU A CA 1
ATOM 914 C C . LEU A 1 108 ? -27.399 0.988 26.919 1.00 97.38 108 LEU A C 1
ATOM 916 O O . LEU A 1 108 ? -27.353 1.090 28.138 1.00 97.38 108 LEU A O 1
ATOM 920 N N . LYS A 1 109 ? -27.985 1.906 26.144 1.00 96.81 109 LYS A N 1
ATOM 921 C CA . LYS A 1 109 ? -28.606 3.138 26.647 1.00 96.81 109 LYS A CA 1
ATOM 922 C C . LYS A 1 109 ? -29.749 2.876 27.632 1.00 96.81 109 LYS A C 1
ATOM 924 O O . LYS A 1 109 ? -29.904 3.638 28.580 1.00 96.81 109 LYS A O 1
ATOM 929 N N . ILE A 1 110 ? -30.538 1.820 27.408 1.00 96.75 110 ILE A N 1
ATOM 930 C CA . ILE A 1 110 ? -31.643 1.415 28.294 1.00 96.75 110 ILE A CA 1
ATOM 931 C C . ILE A 1 110 ? -31.104 0.769 29.578 1.00 96.75 110 ILE A C 1
ATOM 933 O O . ILE A 1 110 ? -31.611 1.050 30.659 1.00 96.75 110 ILE A O 1
ATOM 937 N N . LEU A 1 111 ? -30.089 -0.094 29.464 1.00 96.81 111 LEU A N 1
ATOM 938 C CA . LEU A 1 111 ? -29.541 -0.849 30.596 1.00 96.81 111 LEU A CA 1
ATOM 939 C C . LEU A 1 111 ? -28.638 -0.001 31.504 1.00 96.81 111 LEU A C 1
ATOM 941 O O . LEU A 1 111 ? -28.690 -0.141 32.722 1.00 96.81 111 LEU A O 1
ATOM 945 N N . SER A 1 112 ? -27.791 0.849 30.920 1.00 96.62 112 SER A N 1
ATOM 946 C CA . SER A 1 112 ? -26.846 1.699 31.646 1.00 96.62 112 SER A CA 1
ATOM 947 C C . SER A 1 112 ? -26.482 2.957 30.841 1.00 96.62 112 SER A C 1
ATOM 949 O O . SER A 1 112 ? -25.644 2.914 29.931 1.00 96.62 112 SER A O 1
ATOM 951 N N . PRO A 1 113 ? -27.057 4.118 31.200 1.00 95.25 113 PRO A N 1
ATOM 952 C CA . PRO A 1 113 ? -26.706 5.399 30.591 1.00 95.25 113 PRO A CA 1
ATOM 953 C C . PRO A 1 113 ? -25.223 5.780 30.763 1.00 95.25 113 PRO A C 1
ATOM 955 O O . PRO A 1 113 ? -24.631 6.388 29.870 1.00 95.25 113 PRO A O 1
ATOM 958 N N . GLU A 1 114 ? -24.594 5.394 31.876 1.00 96.12 114 GLU A N 1
ATOM 959 C CA . GLU A 1 114 ? -23.179 5.683 32.158 1.00 96.12 114 GLU A CA 1
ATOM 960 C C . GLU A 1 114 ? -22.238 4.947 31.193 1.00 96.12 114 GLU A C 1
ATOM 962 O O . GLU A 1 114 ? -21.322 5.549 30.624 1.00 96.12 114 GLU A O 1
ATOM 967 N N . LEU A 1 115 ? -22.502 3.663 30.925 1.00 96.50 115 LEU A N 1
ATOM 968 C CA . LEU A 1 115 ? -21.727 2.891 29.951 1.00 96.50 115 LEU A CA 1
ATOM 969 C C . LEU A 1 115 ? -21.938 3.409 28.529 1.00 96.50 115 LEU A C 1
ATOM 971 O O . LEU A 1 115 ? -20.981 3.495 27.765 1.00 96.50 115 LEU A O 1
ATOM 975 N N . TYR A 1 116 ? -23.159 3.820 28.185 1.00 97.00 116 TYR A N 1
ATOM 976 C CA . TYR A 1 116 ? -23.454 4.430 26.888 1.00 97.00 116 TYR A CA 1
ATOM 977 C C . TYR A 1 116 ? -22.652 5.721 26.656 1.00 97.00 116 TYR A C 1
ATOM 979 O O . TYR A 1 116 ? -22.036 5.884 25.604 1.00 97.00 116 TYR A O 1
ATOM 987 N N . THR A 1 117 ? -22.605 6.623 27.645 1.00 95.62 117 THR A N 1
ATOM 988 C CA . THR A 1 117 ? -21.808 7.862 27.530 1.00 95.62 117 THR A CA 1
ATOM 989 C C . THR A 1 117 ? -20.311 7.591 27.425 1.00 95.62 117 THR A C 1
ATOM 991 O O . THR A 1 117 ? -19.600 8.365 26.790 1.00 95.62 117 THR A O 1
ATOM 994 N N . SER A 1 118 ? -19.831 6.497 28.017 1.00 94.50 118 SER A N 1
ATOM 995 C CA . SER A 1 118 ? -18.436 6.071 27.900 1.00 94.50 118 SER A CA 1
ATOM 996 C C . SER A 1 118 ? -18.142 5.457 26.530 1.00 94.50 118 SER A C 1
ATOM 998 O O . SER A 1 118 ? -17.147 5.821 25.916 1.00 94.50 118 SER A O 1
ATOM 1000 N N . ALA A 1 119 ? -19.028 4.602 26.013 1.00 94.50 119 ALA A N 1
ATOM 1001 C CA . ALA A 1 119 ? -18.855 3.896 24.741 1.00 94.50 119 ALA A CA 1
ATOM 1002 C C . ALA A 1 119 ? -18.875 4.808 23.501 1.00 94.50 119 ALA A C 1
ATOM 1004 O O . ALA A 1 119 ? -18.333 4.441 22.465 1.00 94.50 119 ALA A O 1
ATOM 1005 N N . ILE A 1 120 ? -19.512 5.980 23.585 1.00 94.25 120 ILE A N 1
ATOM 1006 C CA . ILE A 1 120 ? -19.577 6.946 22.472 1.00 94.25 120 ILE A CA 1
ATOM 1007 C C . ILE A 1 120 ? -18.328 7.825 22.380 1.00 94.25 120 ILE A C 1
ATOM 1009 O O . ILE A 1 120 ? -18.079 8.438 21.341 1.00 94.25 120 ILE A O 1
ATOM 1013 N N . LYS A 1 121 ? -17.538 7.917 23.454 1.00 93.06 121 LYS A N 1
ATOM 1014 C CA . LYS A 1 121 ? -16.301 8.699 23.430 1.00 93.06 121 LYS A CA 1
ATOM 1015 C C . LYS A 1 121 ? -15.337 8.082 22.419 1.00 93.06 121 LYS A C 1
ATOM 1017 O O . LYS A 1 121 ? -15.154 6.870 22.388 1.00 93.06 121 LYS A O 1
ATOM 1022 N N . ILE A 1 122 ? -14.730 8.936 21.601 1.00 90.62 122 ILE A N 1
ATOM 1023 C CA . ILE A 1 122 ? -13.678 8.527 20.671 1.00 90.62 122 ILE A CA 1
ATOM 1024 C C . ILE A 1 122 ? -12.446 8.167 21.500 1.00 90.62 122 ILE A C 1
ATOM 1026 O O . ILE A 1 122 ? -12.021 8.958 22.341 1.00 90.62 122 ILE A O 1
ATOM 1030 N N . ASP A 1 123 ? -11.886 6.989 21.256 1.00 89.00 123 ASP A N 1
ATOM 1031 C CA . ASP A 1 123 ? -10.608 6.587 21.829 1.00 89.00 123 ASP A CA 1
ATOM 1032 C C . ASP A 1 123 ? -9.466 7.221 21.016 1.00 89.00 123 ASP A C 1
ATOM 1034 O O . ASP A 1 123 ? -9.280 6.919 19.832 1.00 89.00 123 ASP A O 1
ATOM 1038 N N . GLU A 1 124 ? -8.734 8.151 21.631 1.00 87.00 124 GLU A N 1
ATOM 1039 C CA . GLU A 1 124 ? -7.644 8.889 20.982 1.00 87.00 124 GLU A CA 1
ATOM 1040 C C . GLU A 1 124 ? -6.477 7.971 20.578 1.00 87.00 124 GLU A C 1
ATOM 1042 O O . GLU A 1 124 ? -5.752 8.287 19.628 1.00 87.00 124 GLU A O 1
ATOM 1047 N N . ASP A 1 125 ? -6.323 6.815 21.233 1.00 84.81 125 ASP A N 1
ATOM 1048 C CA . ASP A 1 125 ? -5.247 5.864 20.942 1.00 84.81 125 ASP A CA 1
ATOM 1049 C C . ASP A 1 125 ? -5.484 5.112 19.621 1.00 84.81 125 ASP A C 1
ATOM 1051 O O . ASP A 1 125 ? -4.534 4.828 18.886 1.00 84.81 125 ASP A O 1
ATOM 1055 N N . ILE A 1 126 ? -6.748 4.876 19.245 1.00 83.31 126 ILE A N 1
ATOM 1056 C CA . ILE A 1 126 ? -7.116 4.185 17.994 1.00 83.31 126 ILE A CA 1
ATOM 1057 C C . ILE A 1 126 ? -6.762 5.028 16.758 1.00 83.31 126 ILE A C 1
ATOM 1059 O O . ILE A 1 126 ? -6.470 4.485 15.692 1.00 83.31 126 ILE A O 1
ATOM 1063 N N . VAL A 1 127 ? -6.708 6.358 16.882 1.00 77.88 127 VAL A N 1
ATOM 1064 C CA . VAL A 1 127 ? -6.366 7.261 15.766 1.00 77.88 127 VAL A CA 1
ATOM 1065 C C . VAL A 1 127 ? -4.936 7.022 15.255 1.00 77.88 127 VAL A C 1
ATOM 1067 O O . VAL A 1 127 ? -4.643 7.283 14.090 1.00 77.88 127 VAL A O 1
ATOM 1070 N N . LYS A 1 128 ? -4.044 6.486 16.100 1.00 85.56 128 LYS A N 1
ATOM 1071 C CA . LYS A 1 128 ? -2.639 6.187 15.771 1.00 85.56 128 LYS A CA 1
ATOM 1072 C C . LYS A 1 128 ? -2.411 4.708 15.449 1.00 85.56 128 LYS A C 1
ATOM 1074 O O . LYS A 1 128 ? -1.351 4.160 15.744 1.00 85.56 128 LYS A O 1
ATOM 1079 N N . TYR A 1 129 ? -3.401 4.045 14.866 1.00 86.94 129 TYR A N 1
ATOM 1080 C CA . TYR A 1 129 ? -3.275 2.648 14.479 1.00 86.94 129 TYR A CA 1
ATOM 1081 C C . TYR A 1 129 ? -2.349 2.486 13.262 1.00 86.94 129 TYR A C 1
ATOM 1083 O O . TYR A 1 129 ? -2.588 3.074 12.208 1.00 86.94 129 TYR A O 1
ATOM 1091 N N . ASN A 1 130 ? -1.291 1.681 13.409 1.00 90.38 130 ASN A N 1
ATOM 1092 C CA . ASN A 1 130 ? -0.417 1.268 12.311 1.00 90.38 130 ASN A CA 1
ATOM 1093 C C . ASN A 1 130 ? -0.735 -0.183 11.931 1.00 90.38 130 ASN A C 1
ATOM 1095 O O . ASN A 1 130 ? -0.714 -1.063 12.792 1.00 90.38 130 ASN A O 1
ATOM 1099 N N . PHE A 1 131 ? -1.014 -0.426 10.653 1.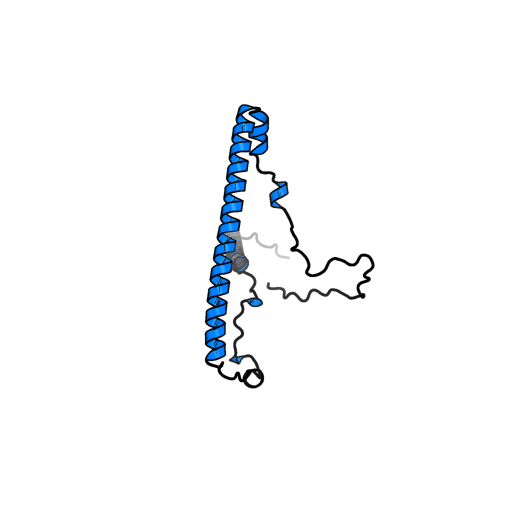00 90.94 131 PHE A N 1
ATOM 1100 C CA . PHE A 1 131 ? -1.330 -1.748 10.122 1.00 90.94 131 PHE A CA 1
ATOM 1101 C C . PHE A 1 131 ? -0.458 -2.041 8.911 1.00 90.94 131 PHE A C 1
ATOM 1103 O O . PHE A 1 131 ? -0.456 -1.290 7.937 1.00 90.94 131 PHE A O 1
ATOM 1110 N N . GLU A 1 132 ? 0.245 -3.165 8.965 1.00 93.00 132 GLU A N 1
ATOM 1111 C CA . GLU A 1 132 ? 0.981 -3.705 7.831 1.00 93.00 132 GLU A CA 1
ATOM 1112 C C . GLU A 1 132 ? 0.105 -4.746 7.131 1.00 93.00 132 GLU A C 1
ATOM 1114 O O . GLU A 1 132 ? -0.496 -5.609 7.774 1.00 93.00 132 GLU A O 1
ATOM 1119 N N . GLY A 1 133 ? 0.003 -4.648 5.803 1.00 92.00 133 GLY A N 1
ATOM 1120 C CA . GLY A 1 133 ? -0.763 -5.603 5.006 1.00 92.00 133 GLY A CA 1
ATOM 1121 C C . GLY A 1 133 ? -0.234 -7.039 5.146 1.00 92.00 133 GLY A C 1
ATOM 1122 O O . GLY A 1 133 ? 0.926 -7.246 5.508 1.00 92.00 133 GLY A O 1
ATOM 1123 N N . PRO A 1 134 ? -1.059 -8.056 4.843 1.00 93.94 134 PRO A N 1
ATOM 1124 C CA . PRO A 1 134 ? -0.632 -9.447 4.935 1.00 93.94 134 PRO A CA 1
ATOM 1125 C C . PRO A 1 134 ? 0.540 -9.721 3.972 1.00 93.94 134 PRO A C 1
ATOM 1127 O O . PRO A 1 134 ? 0.456 -9.351 2.796 1.00 93.94 134 PRO A O 1
ATOM 1130 N N . PRO A 1 135 ? 1.625 -10.382 4.418 1.00 93.62 135 PRO A N 1
ATOM 1131 C CA . PRO A 1 135 ? 2.738 -10.715 3.538 1.00 93.62 135 PRO A CA 1
ATOM 1132 C C . PRO A 1 135 ? 2.355 -11.851 2.580 1.00 93.62 135 PRO A C 1
ATOM 1134 O O . PRO A 1 135 ? 1.513 -12.691 2.898 1.00 93.62 135 PRO A O 1
ATOM 1137 N N . GLN A 1 136 ? 3.017 -11.925 1.421 1.00 93.94 136 GLN A N 1
ATOM 1138 C CA . GLN A 1 136 ? 2.812 -13.027 0.469 1.00 93.94 136 GLN A CA 1
ATOM 1139 C C . GLN A 1 136 ? 3.224 -14.389 1.059 1.00 93.94 136 GLN A C 1
ATOM 1141 O O . GLN A 1 136 ? 2.606 -15.411 0.762 1.00 93.94 136 GLN A O 1
ATOM 1146 N N . THR A 1 137 ? 4.256 -14.403 1.907 1.00 93.25 137 THR A N 1
ATOM 1147 C CA . THR A 1 137 ? 4.756 -15.583 2.625 1.00 93.25 137 THR A CA 1
ATOM 1148 C C . THR A 1 137 ? 4.882 -15.284 4.114 1.00 93.25 137 THR A C 1
ATOM 1150 O O . THR A 1 137 ? 5.245 -14.176 4.502 1.00 93.25 137 THR A O 1
ATOM 1153 N N . GLN A 1 138 ? 4.622 -16.279 4.964 1.00 90.69 138 GLN A N 1
ATOM 1154 C CA . GLN A 1 138 ? 4.823 -16.139 6.409 1.00 90.69 138 GLN A CA 1
ATOM 1155 C C . GLN A 1 138 ? 6.311 -15.995 6.760 1.00 90.69 138 GLN A C 1
ATOM 1157 O O . GLN A 1 138 ? 7.183 -16.469 6.033 1.00 90.69 138 GLN A O 1
ATOM 1162 N N . PHE A 1 139 ? 6.600 -15.360 7.897 1.00 90.44 139 PHE A N 1
ATOM 1163 C CA . PHE A 1 139 ? 7.970 -15.180 8.372 1.00 90.44 139 PHE A CA 1
ATOM 1164 C C . PHE A 1 139 ? 8.624 -16.522 8.739 1.00 90.44 139 PHE A C 1
ATOM 1166 O O . PHE A 1 139 ? 8.014 -17.403 9.351 1.00 90.44 139 PHE A O 1
ATOM 1173 N N . HIS A 1 140 ? 9.908 -16.660 8.418 1.00 90.06 140 HIS A N 1
ATOM 1174 C CA . HIS A 1 140 ? 10.716 -17.810 8.811 1.00 90.06 140 HIS A CA 1
ATOM 1175 C C . HIS A 1 140 ? 11.498 -17.479 10.088 1.00 90.06 140 HIS A C 1
ATOM 1177 O O . HIS A 1 140 ? 12.395 -16.643 10.065 1.00 90.06 140 HIS A O 1
ATOM 1183 N N . LYS A 1 141 ? 11.186 -18.152 11.207 1.00 90.75 141 LYS A N 1
ATOM 1184 C CA . LYS A 1 141 ? 11.773 -17.862 12.537 1.00 90.75 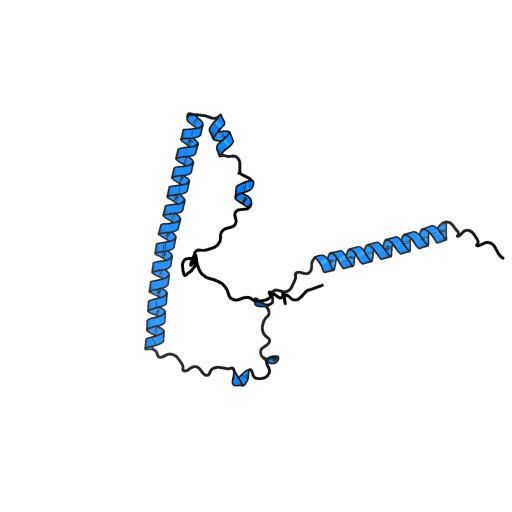141 LYS A CA 1
ATOM 1185 C C . LYS A 1 141 ? 13.306 -17.889 12.588 1.00 90.75 141 LYS A C 1
ATOM 1187 O O . LYS A 1 141 ? 13.891 -17.149 13.365 1.00 90.75 141 LYS A O 1
ATOM 1192 N N . ASN A 1 142 ? 13.934 -18.731 11.771 1.00 91.81 142 ASN A N 1
ATOM 1193 C CA . ASN A 1 142 ? 15.383 -18.948 11.780 1.00 91.81 142 ASN A CA 1
ATOM 1194 C C . ASN A 1 142 ? 16.075 -18.335 10.552 1.00 91.81 142 ASN A C 1
ATOM 1196 O O . ASN A 1 142 ? 17.174 -18.755 10.196 1.00 91.81 142 ASN A O 1
ATOM 1200 N N . TYR A 1 143 ? 15.424 -17.393 9.863 1.00 93.50 143 TYR A N 1
ATOM 1201 C CA . TYR A 1 143 ? 16.047 -16.701 8.743 1.00 93.50 143 TYR A CA 1
ATOM 1202 C C . TYR A 1 143 ? 17.087 -15.705 9.254 1.00 93.50 143 TYR A C 1
ATOM 1204 O O . TYR A 1 143 ? 16.762 -14.773 9.987 1.00 93.50 143 TYR A O 1
ATOM 1212 N N . GLN A 1 144 ? 18.337 -15.908 8.854 1.00 93.00 144 GLN A N 1
ATOM 1213 C CA . GLN A 1 144 ? 19.414 -14.952 9.068 1.00 93.00 144 GLN A CA 1
ATOM 1214 C C . GLN A 1 144 ? 19.550 -14.126 7.793 1.00 93.00 144 GLN A C 1
ATOM 1216 O O . GLN A 1 144 ? 19.925 -14.653 6.744 1.00 93.00 144 GLN A O 1
ATOM 1221 N N . ALA A 1 145 ? 19.181 -12.848 7.872 1.00 91.44 145 ALA A N 1
ATOM 1222 C CA . ALA A 1 145 ? 19.390 -11.923 6.770 1.00 91.44 145 ALA A CA 1
ATOM 1223 C C . ALA A 1 145 ? 20.900 -11.717 6.550 1.00 91.44 145 ALA A C 1
ATOM 1225 O O . ALA A 1 145 ? 21.652 -11.716 7.525 1.00 91.44 145 ALA A O 1
ATOM 1226 N N . PRO A 1 146 ? 21.354 -11.555 5.297 1.00 95.12 146 PRO A N 1
ATOM 1227 C CA . PRO A 1 146 ? 22.736 -11.183 5.031 1.00 95.12 146 PRO A CA 1
ATOM 1228 C C . PRO A 1 146 ? 23.028 -9.778 5.572 1.00 95.12 146 PRO A C 1
ATOM 1230 O O . PRO A 1 146 ? 22.156 -8.907 5.543 1.00 95.12 146 PRO A O 1
ATOM 1233 N N . ASP A 1 147 ? 24.263 -9.562 6.022 1.00 93.50 147 ASP A N 1
ATOM 1234 C CA . ASP A 1 147 ? 24.719 -8.249 6.475 1.00 93.50 147 ASP A CA 1
ATOM 1235 C C . ASP A 1 147 ? 24.756 -7.247 5.311 1.00 93.50 147 ASP A C 1
ATOM 1237 O O . ASP A 1 147 ? 25.111 -7.584 4.176 1.00 93.50 147 ASP A O 1
ATOM 1241 N N . GLY A 1 148 ? 24.415 -5.993 5.600 1.00 93.25 148 GLY A N 1
ATOM 1242 C CA . GLY A 1 148 ? 24.470 -4.903 4.635 1.00 93.25 148 GLY A CA 1
ATOM 1243 C C . GLY A 1 148 ? 24.230 -3.544 5.283 1.00 93.25 148 GLY A C 1
ATOM 1244 O O . GLY A 1 148 ? 23.521 -3.436 6.284 1.00 93.25 148 GLY A O 1
ATOM 1245 N N . ASP A 1 149 ? 24.809 -2.505 4.686 1.00 92.75 149 ASP A N 1
ATOM 1246 C CA . ASP A 1 149 ? 24.628 -1.127 5.134 1.00 92.75 149 ASP A CA 1
ATOM 1247 C C . ASP A 1 149 ? 23.412 -0.491 4.451 1.00 92.75 149 ASP A C 1
ATOM 1249 O O . ASP A 1 149 ? 23.254 -0.551 3.229 1.00 92.75 149 ASP A O 1
ATOM 1253 N N . PHE A 1 150 ? 22.564 0.174 5.236 1.00 92.94 150 PHE A N 1
ATOM 1254 C CA . PHE A 1 150 ? 21.501 1.023 4.705 1.00 92.94 150 PHE A CA 1
ATOM 1255 C C . PHE A 1 150 ? 22.022 2.452 4.528 1.00 92.94 150 PHE A C 1
ATOM 1257 O O . PHE A 1 150 ? 22.322 3.144 5.503 1.00 92.94 150 PHE A O 1
ATOM 1264 N N . ILE A 1 151 ? 22.103 2.907 3.279 1.00 94.56 151 ILE A N 1
ATOM 1265 C CA . ILE A 1 151 ? 22.457 4.286 2.936 1.00 94.56 151 ILE A CA 1
ATOM 1266 C C . ILE A 1 151 ? 21.208 4.958 2.374 1.00 94.56 151 ILE A C 1
ATOM 1268 O O . ILE A 1 151 ? 20.697 4.548 1.334 1.00 94.56 151 ILE A O 1
ATOM 1272 N N . ASP A 1 152 ? 20.724 6.002 3.046 1.00 93.94 152 ASP A N 1
ATOM 1273 C CA . ASP A 1 152 ? 19.613 6.805 2.539 1.00 93.94 152 ASP A CA 1
ATOM 1274 C C . ASP A 1 152 ? 20.092 7.714 1.392 1.00 93.94 152 ASP A C 1
ATOM 1276 O O . ASP A 1 152 ? 20.887 8.635 1.594 1.00 93.94 152 ASP A O 1
ATOM 1280 N N . ILE A 1 153 ? 19.607 7.444 0.177 1.00 93.94 153 ILE A N 1
ATOM 1281 C CA . ILE A 1 153 ? 19.931 8.186 -1.056 1.00 93.94 153 ILE A CA 1
ATOM 1282 C C . ILE A 1 153 ? 18.800 9.185 -1.394 1.00 93.94 153 ILE A C 1
ATOM 1284 O O . ILE A 1 153 ? 18.783 9.788 -2.469 1.00 93.94 153 ILE A O 1
ATOM 1288 N N . THR A 1 154 ? 17.837 9.395 -0.488 1.00 91.25 154 THR A N 1
ATOM 1289 C CA . THR A 1 154 ? 16.711 10.310 -0.712 1.00 91.25 154 THR A CA 1
ATOM 1290 C C . THR A 1 154 ? 17.208 11.727 -0.997 1.00 91.25 154 THR A C 1
ATOM 1292 O O . THR A 1 154 ? 17.942 12.335 -0.209 1.00 91.25 154 THR A O 1
ATOM 1295 N N . LYS A 1 155 ? 16.782 12.293 -2.134 1.00 88.44 155 LYS A N 1
ATOM 1296 C CA . LYS A 1 155 ? 17.174 13.647 -2.535 1.00 88.44 155 LYS A CA 1
ATOM 1297 C C . LYS A 1 155 ? 16.619 14.672 -1.547 1.00 88.44 155 LYS A C 1
ATOM 1299 O O . LYS A 1 155 ? 15.420 14.718 -1.263 1.00 88.44 155 LYS A O 1
ATOM 1304 N N . LYS A 1 156 ? 17.496 15.533 -1.031 1.00 87.19 156 LYS A N 1
ATOM 1305 C CA . LYS A 1 156 ? 17.100 16.661 -0.182 1.00 87.19 156 LYS A CA 1
ATOM 1306 C C . LYS A 1 156 ? 16.694 17.840 -1.064 1.00 87.19 156 LYS A C 1
ATOM 1308 O O . LYS A 1 156 ? 17.513 18.366 -1.810 1.00 87.19 156 LYS A O 1
ATOM 1313 N N . TRP A 1 157 ? 15.435 18.249 -0.945 1.00 80.12 157 TRP A N 1
ATOM 1314 C CA . TRP A 1 157 ? 14.885 19.443 -1.586 1.00 80.12 157 TRP A CA 1
ATOM 1315 C C . TRP A 1 157 ? 14.871 20.583 -0.556 1.00 80.12 157 TRP A C 1
ATOM 1317 O O . TRP A 1 157 ? 14.155 20.472 0.444 1.00 80.12 157 TRP A O 1
ATOM 1327 N N . CYS A 1 158 ? 15.697 21.614 -0.771 1.00 69.81 158 CYS A N 1
ATOM 1328 C CA . CYS A 1 158 ? 15.774 22.834 0.045 1.00 69.81 158 CYS A CA 1
ATOM 1329 C C . CYS A 1 158 ? 15.085 24.010 -0.653 1.00 69.81 158 CYS A C 1
ATOM 1331 O O . CYS A 1 158 ? 15.171 24.081 -1.902 1.00 69.81 158 CYS A O 1
#

pLDDT: mean 90.47, std 8.86, range [50.38, 98.5]

Secondary structure (DSSP, 8-state):
-PPPPPPPHHHHHHHHHHHHHHHHHHHHHHHHHTTSPPP-GGGS---GGGSTTHHHH---PPPPPHHHHHHHHHHHHHHHHHHHHHHHHHHHHHHHHHHHHHHHHHHHHHH-HHHHHHHTS--TTGGG---PPPPSS---TT--PPP------PPP--